Protein AF-A0A3B9N192-F1 (afdb_monomer_lite)

Secondary structure (DSSP, 8-state):
---------EEEEETTEEEEEEETTS-EEETTTTEEEPPEEETTEEEEEEETTEEEEHHHHGGGEEEPPS-------TTSTT-

pLDDT: mean 86.14, std 12.98, range [48.72, 95.88]

Sequence (83 aa):
MNSITITYRLIKQFKTHNHIQLSDCGKYFNIRSSKEIKLKVCGSSIGIWLGPKKFLIKSKIKDNLETIPKYKTYKNDFLTNFL

Structure (mmCIF, N/CA/C/O backbone):
data_AF-A0A3B9N192-F1
#
_entry.id   AF-A0A3B9N192-F1
#
loop_
_atom_site.group_PDB
_atom_site.id
_atom_site.type_symbol
_atom_site.label_atom_id
_atom_site.label_alt_id
_atom_site.label_comp_id
_atom_site.label_asym_id
_atom_site.label_entity_id
_atom_site.label_seq_id
_atom_site.pdbx_PDB_ins_code
_atom_site.Cartn_x
_atom_site.Cartn_y
_atom_site.Cartn_z
_atom_site.occupancy
_atom_site.B_iso_or_equiv
_atom_site.auth_seq_id
_atom_site.auth_comp_id
_atom_site.auth_asym_id
_atom_site.auth_atom_id
_atom_site.pdbx_PDB_model_num
ATOM 1 N N . MET A 1 1 ? -10.120 -4.237 -32.764 1.00 62.56 1 MET A N 1
ATOM 2 C CA . MET A 1 1 ? -9.186 -4.119 -31.624 1.00 62.56 1 MET A CA 1
ATOM 3 C C . MET A 1 1 ? -9.887 -4.722 -30.425 1.00 62.56 1 MET A C 1
ATOM 5 O O . MET A 1 1 ? -10.901 -4.179 -30.010 1.00 62.56 1 MET A O 1
ATOM 9 N N . ASN A 1 2 ? -9.430 -5.876 -29.946 1.00 80.88 2 ASN A N 1
ATOM 10 C CA . ASN A 1 2 ? -10.110 -6.573 -28.856 1.00 80.88 2 ASN A CA 1
ATOM 11 C C . ASN A 1 2 ? -9.586 -6.016 -27.534 1.00 80.88 2 ASN A C 1
ATOM 13 O O . ASN A 1 2 ? -8.386 -6.084 -27.273 1.00 80.88 2 ASN A O 1
ATOM 17 N N . SER A 1 3 ? -10.466 -5.431 -26.729 1.00 88.38 3 SER A N 1
ATOM 18 C CA . SER A 1 3 ? -10.142 -4.992 -25.376 1.00 88.38 3 SER A CA 1
ATOM 19 C C . SER A 1 3 ? -10.625 -6.029 -24.368 1.00 88.38 3 SER A C 1
ATOM 21 O O . SER A 1 3 ? -11.706 -6.598 -24.500 1.00 88.38 3 SER A O 1
ATOM 23 N N . ILE A 1 4 ? -9.803 -6.276 -23.351 1.00 89.31 4 ILE A N 1
ATOM 24 C CA . ILE A 1 4 ? -10.182 -7.065 -22.181 1.00 89.31 4 ILE A CA 1
ATOM 25 C C . ILE A 1 4 ? -10.305 -6.089 -21.019 1.00 89.31 4 ILE A C 1
ATOM 27 O O . ILE A 1 4 ? -9.363 -5.355 -20.715 1.00 89.31 4 ILE A O 1
ATOM 31 N N . THR A 1 5 ? -11.463 -6.092 -20.370 1.00 89.25 5 THR A N 1
ATOM 32 C CA . THR A 1 5 ? -11.721 -5.283 -19.179 1.00 89.25 5 THR A CA 1
ATOM 33 C C . THR A 1 5 ? -11.604 -6.167 -17.949 1.00 89.25 5 THR A C 1
ATOM 35 O O . THR A 1 5 ? -12.214 -7.231 -17.886 1.00 89.25 5 THR A O 1
ATOM 38 N N . ILE A 1 6 ? -10.826 -5.724 -16.962 1.00 88.50 6 ILE A N 1
ATOM 39 C CA . IL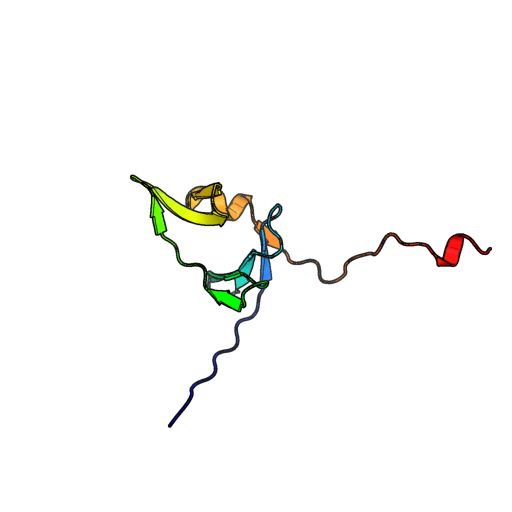E A 1 6 ? -10.660 -6.422 -15.685 1.00 88.50 6 ILE A CA 1
ATOM 40 C C . ILE A 1 6 ? -11.175 -5.509 -14.578 1.00 88.50 6 ILE A C 1
ATOM 42 O O . ILE A 1 6 ? -10.738 -4.364 -14.453 1.00 88.50 6 ILE A O 1
ATOM 46 N N . THR A 1 7 ? -12.088 -6.025 -13.761 1.00 90.94 7 THR A N 1
ATOM 47 C CA . THR A 1 7 ? -12.641 -5.312 -12.608 1.00 90.94 7 THR A CA 1
ATOM 48 C C . THR A 1 7 ? -11.996 -5.833 -11.329 1.00 90.94 7 THR A C 1
ATOM 50 O O . THR A 1 7 ? -11.967 -7.037 -11.091 1.00 90.94 7 THR A O 1
ATOM 53 N N . TYR A 1 8 ? -11.495 -4.923 -10.494 1.00 91.69 8 TYR A N 1
ATOM 54 C CA . TYR A 1 8 ? -10.885 -5.249 -9.204 1.00 91.69 8 TYR A CA 1
ATOM 55 C C . TYR A 1 8 ? -11.767 -4.767 -8.055 1.00 91.69 8 TYR A C 1
ATOM 57 O O . TYR A 1 8 ? -12.259 -3.637 -8.079 1.00 91.69 8 TYR A O 1
ATOM 65 N N . ARG A 1 9 ? -11.918 -5.588 -7.010 1.00 92.56 9 ARG A N 1
ATOM 66 C CA . ARG A 1 9 ? -12.635 -5.204 -5.791 1.00 92.56 9 ARG A CA 1
ATOM 67 C C . ARG A 1 9 ? -11.656 -4.682 -4.744 1.00 92.56 9 ARG A C 1
ATOM 69 O O . ARG A 1 9 ? -10.796 -5.418 -4.271 1.00 92.56 9 ARG A O 1
ATOM 76 N N . LEU A 1 10 ? -11.809 -3.420 -4.348 1.00 93.06 10 LEU A N 1
ATOM 77 C CA . LEU A 1 10 ? -10.993 -2.783 -3.308 1.00 93.06 10 LEU A CA 1
ATOM 78 C C . LEU A 1 10 ? -11.561 -3.111 -1.919 1.00 93.06 10 LEU A C 1
ATOM 80 O O . LEU A 1 10 ? -12.752 -2.930 -1.675 1.00 93.06 10 LEU A O 1
ATOM 84 N N . ILE A 1 11 ? -10.717 -3.624 -1.017 1.00 94.50 11 ILE A N 1
ATOM 85 C CA . ILE A 1 11 ? -11.134 -4.141 0.303 1.00 94.50 11 ILE A CA 1
ATOM 86 C C . ILE A 1 11 ? -10.493 -3.403 1.480 1.00 94.50 11 ILE A C 1
ATOM 88 O O . ILE A 1 11 ? -11.103 -3.264 2.543 1.00 94.50 11 ILE A O 1
ATOM 92 N N . LYS A 1 12 ? -9.253 -2.939 1.315 1.00 94.94 12 LYS A N 1
ATOM 93 C CA . LYS A 1 12 ? -8.469 -2.306 2.379 1.00 94.94 12 LYS A CA 1
ATOM 94 C C . LYS A 1 12 ? -7.895 -0.985 1.895 1.00 94.94 12 LYS A C 1
ATOM 96 O O . LYS A 1 12 ? -7.674 -0.805 0.704 1.00 94.94 12 LYS A O 1
ATOM 101 N N . GLN A 1 13 ? -7.624 -0.079 2.819 1.00 94.06 13 GLN A N 1
ATOM 102 C CA . GLN A 1 13 ? -6.982 1.205 2.564 1.00 94.06 13 GLN A CA 1
ATOM 103 C C . GLN A 1 13 ? -5.849 1.443 3.556 1.00 94.06 13 GLN A C 1
ATOM 105 O O . GLN A 1 13 ? -5.801 0.823 4.618 1.00 94.06 13 GLN A O 1
ATOM 110 N N . PHE A 1 14 ? -4.926 2.339 3.218 1.00 93.38 14 PHE A N 1
ATOM 111 C CA . PHE A 1 14 ? -3.915 2.781 4.174 1.00 93.38 14 PHE A CA 1
ATOM 112 C C . PHE A 1 14 ? -4.514 3.763 5.178 1.00 93.38 14 PHE A C 1
ATOM 114 O O . PHE A 1 14 ? -5.078 4.772 4.765 1.00 93.38 14 PHE A O 1
ATOM 121 N N . LYS A 1 15 ? -4.272 3.534 6.475 1.00 91.06 15 LYS A N 1
ATOM 122 C CA . LYS A 1 15 ? -4.774 4.357 7.599 1.00 91.06 15 LYS A CA 1
ATOM 123 C C . LYS A 1 15 ? -4.489 5.855 7.458 1.00 91.06 15 LYS A C 1
ATOM 125 O O . LYS A 1 15 ? -5.265 6.700 7.876 1.00 91.06 15 LYS A O 1
ATOM 130 N N . THR A 1 16 ? -3.322 6.187 6.906 1.00 89.50 16 THR A N 1
ATOM 131 C CA . THR A 1 16 ? -2.872 7.580 6.725 1.00 89.50 16 THR A CA 1
ATOM 132 C C . THR A 1 16 ? -3.097 8.101 5.307 1.00 89.50 16 THR A C 1
ATOM 134 O O . THR A 1 16 ? -3.025 9.302 5.075 1.00 89.50 16 THR A O 1
ATOM 137 N N . HIS A 1 17 ? -3.311 7.205 4.342 1.00 90.56 17 HIS A N 1
ATOM 138 C CA . HIS A 1 17 ? -3.378 7.518 2.916 1.00 90.56 17 HIS A CA 1
ATOM 139 C C . H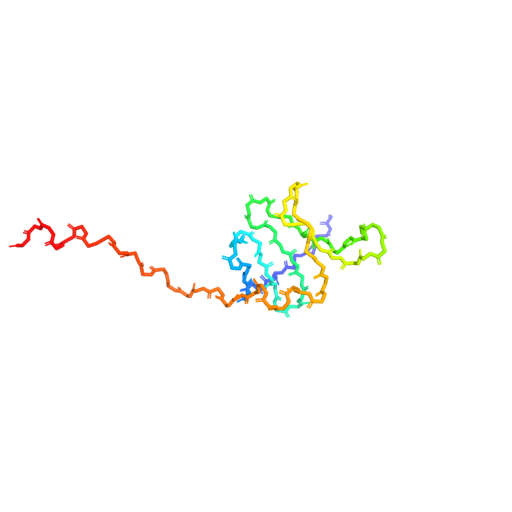IS A 1 17 ? -4.565 6.767 2.307 1.00 90.56 17 HIS A C 1
ATOM 141 O O . HIS A 1 17 ? -4.388 5.865 1.498 1.00 90.56 17 HIS A O 1
ATOM 147 N N . ASN A 1 18 ? -5.787 7.153 2.678 1.00 91.12 18 ASN A N 1
ATOM 148 C CA . ASN A 1 18 ? -7.021 6.425 2.332 1.00 91.12 18 ASN A CA 1
ATOM 149 C C . ASN A 1 18 ? -7.269 6.336 0.815 1.00 91.12 18 ASN A C 1
ATOM 151 O O . ASN A 1 18 ? -8.036 5.503 0.338 1.00 91.12 18 ASN A O 1
ATOM 155 N N . HIS A 1 19 ? -6.609 7.212 0.052 1.00 90.88 19 HIS A N 1
ATOM 156 C CA . HIS A 1 19 ? -6.610 7.199 -1.406 1.00 90.88 19 HIS A CA 1
ATOM 157 C C . HIS A 1 19 ? -5.754 6.081 -2.017 1.00 90.88 19 HIS A C 1
ATOM 159 O O . HIS A 1 19 ? -5.772 5.892 -3.230 1.00 90.88 19 HIS A O 1
ATOM 165 N N . ILE A 1 20 ? -4.982 5.367 -1.205 1.00 93.94 20 ILE A N 1
ATOM 166 C CA . ILE A 1 20 ? -4.247 4.183 -1.615 1.00 93.94 20 ILE A CA 1
ATOM 167 C C . ILE A 1 20 ? -4.982 2.984 -1.042 1.00 93.94 20 ILE A C 1
ATOM 16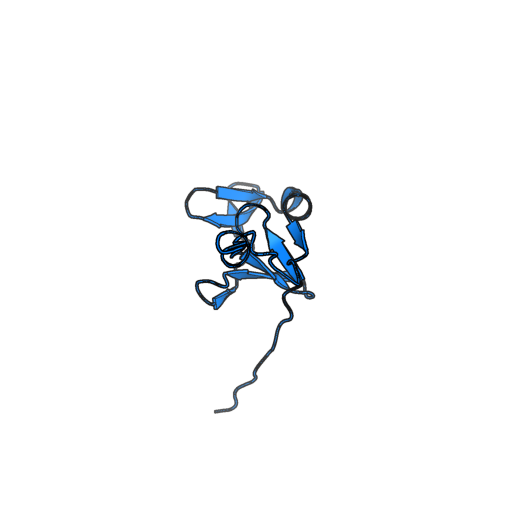9 O O . ILE A 1 20 ? -5.132 2.845 0.175 1.00 93.94 20 ILE A O 1
ATOM 173 N N . GLN A 1 21 ? -5.451 2.131 -1.940 1.00 94.50 21 GLN A N 1
ATOM 174 C CA . GLN A 1 21 ? -6.313 1.009 -1.614 1.00 94.50 21 GLN A CA 1
ATOM 175 C C . GLN A 1 21 ? -5.725 -0.291 -2.144 1.00 94.50 21 GLN A C 1
ATOM 177 O O . GLN A 1 21 ? -4.983 -0.313 -3.125 1.00 94.50 21 GLN A O 1
ATOM 182 N N . LEU A 1 22 ? -6.041 -1.375 -1.453 1.00 94.94 22 LEU A N 1
ATOM 183 C CA . LEU A 1 22 ? -5.626 -2.729 -1.761 1.00 94.94 22 LEU A CA 1
ATOM 184 C C . LEU A 1 22 ? -6.847 -3.518 -2.229 1.00 94.94 22 LEU A C 1
ATOM 186 O O . LEU A 1 22 ? -7.880 -3.553 -1.553 1.00 94.94 22 LEU A O 1
ATOM 190 N N . SER A 1 23 ? -6.693 -4.150 -3.385 1.00 94.38 23 SER A N 1
ATOM 191 C CA . SER A 1 23 ? -7.647 -5.114 -3.924 1.00 94.38 23 SER A CA 1
ATOM 192 C C . SER A 1 23 ? -7.575 -6.461 -3.209 1.00 94.38 23 SER A C 1
ATOM 194 O O . SER A 1 23 ? -6.574 -6.797 -2.573 1.00 94.38 23 SER A O 1
ATOM 196 N N . ASP A 1 24 ? -8.638 -7.243 -3.335 1.00 93.31 24 ASP A N 1
ATOM 197 C CA . ASP A 1 24 ? -8.703 -8.634 -2.881 1.00 93.31 24 ASP A CA 1
ATOM 198 C C . ASP A 1 24 ? -7.581 -9.514 -3.451 1.00 93.31 24 ASP A C 1
ATOM 200 O O . ASP A 1 24 ? -7.021 -10.338 -2.730 1.00 93.31 24 ASP A O 1
ATOM 204 N N . CYS A 1 25 ? -7.174 -9.273 -4.697 1.00 91.19 25 CYS A N 1
ATOM 205 C CA . CYS A 1 25 ? -6.089 -9.987 -5.364 1.00 91.19 25 CYS A CA 1
ATOM 206 C C . CYS A 1 25 ? -4.679 -9.472 -5.011 1.00 91.19 25 CYS A C 1
ATOM 208 O O . CYS A 1 25 ? -3.695 -9.901 -5.612 1.00 91.19 25 CYS A O 1
ATOM 210 N N . GLY A 1 26 ? -4.548 -8.526 -4.077 1.00 90.25 26 GLY A N 1
ATOM 211 C CA . GLY A 1 26 ? -3.247 -8.058 -3.591 1.00 90.25 26 GLY A CA 1
ATOM 212 C C . GLY A 1 26 ? -2.597 -6.934 -4.407 1.00 90.25 26 GLY A C 1
ATOM 213 O O . GLY A 1 26 ? -1.449 -6.577 -4.141 1.00 90.25 26 GLY A O 1
ATOM 214 N N . LYS A 1 27 ? -3.309 -6.341 -5.374 1.00 93.38 27 LYS A N 1
ATOM 215 C CA . LYS A 1 27 ? -2.838 -5.160 -6.118 1.00 93.38 27 LYS A CA 1
ATOM 216 C C . LYS A 1 27 ? -3.169 -3.860 -5.396 1.00 93.38 27 LYS A C 1
ATOM 218 O O . LYS A 1 27 ? -4.267 -3.718 -4.850 1.00 93.38 27 LYS A O 1
ATOM 223 N N . TYR A 1 28 ? -2.251 -2.900 -5.458 1.00 94.50 28 TYR A N 1
ATOM 224 C CA . TYR A 1 28 ? -2.414 -1.574 -4.868 1.00 94.50 28 TYR A CA 1
ATOM 225 C C . TYR A 1 28 ? -2.829 -0.561 -5.928 1.00 94.50 28 TYR A C 1
ATOM 227 O O . TYR A 1 28 ? -2.257 -0.527 -7.014 1.00 94.50 28 TYR A O 1
ATOM 235 N N . PHE A 1 29 ? -3.766 0.315 -5.595 1.00 94.94 29 PHE A N 1
ATOM 236 C CA . PHE A 1 29 ? -4.264 1.342 -6.499 1.00 94.94 29 PHE A CA 1
ATOM 237 C C . PHE A 1 29 ? -4.315 2.694 -5.809 1.00 94.94 29 PHE A C 1
ATOM 239 O O . PHE A 1 29 ? -4.696 2.802 -4.644 1.00 94.94 29 PHE A O 1
ATOM 246 N N . ASN A 1 30 ? -3.955 3.733 -6.553 1.00 94.12 30 ASN A N 1
ATOM 247 C CA . ASN A 1 30 ? -4.230 5.105 -6.174 1.00 94.12 30 ASN A CA 1
ATOM 248 C C . ASN A 1 30 ? -5.571 5.515 -6.785 1.00 94.12 30 ASN A C 1
ATOM 250 O O . ASN A 1 30 ? -5.645 5.764 -7.986 1.00 94.12 30 ASN A O 1
ATOM 254 N N . ILE A 1 31 ? -6.617 5.621 -5.967 1.00 92.12 31 ILE A N 1
ATOM 255 C CA . ILE A 1 31 ? -7.959 5.991 -6.441 1.00 92.12 31 ILE A CA 1
ATOM 256 C C . ILE A 1 31 ? -8.065 7.454 -6.897 1.00 92.12 31 ILE A C 1
ATOM 258 O O . ILE A 1 31 ? -9.004 7.787 -7.606 1.00 92.12 31 ILE A O 1
ATOM 262 N N . ARG A 1 32 ? -7.112 8.335 -6.551 1.00 91.12 32 ARG A N 1
ATOM 263 C CA . ARG A 1 32 ? -7.098 9.721 -7.068 1.00 91.12 32 ARG A CA 1
ATOM 264 C C . ARG A 1 32 ? -6.629 9.800 -8.515 1.00 91.12 32 ARG A C 1
ATOM 266 O O . ARG A 1 32 ? -7.071 10.673 -9.245 1.00 91.12 32 ARG A O 1
ATOM 273 N N . SER A 1 33 ? -5.692 8.938 -8.902 1.00 91.12 33 SER A N 1
ATOM 274 C CA . SER A 1 33 ? -5.114 8.931 -10.252 1.00 91.12 33 SER A CA 1
ATOM 275 C C . SER A 1 33 ? -5.537 7.727 -11.087 1.00 91.12 33 SER A C 1
ATOM 277 O O . SER A 1 33 ? -5.135 7.633 -12.243 1.00 91.12 33 SER A O 1
ATOM 279 N N . SER A 1 34 ? -6.311 6.806 -10.509 1.00 88.31 34 SER A N 1
ATOM 280 C CA . SER A 1 34 ? -6.742 5.541 -11.115 1.00 88.31 34 SER A CA 1
ATOM 281 C C . SER A 1 34 ? -5.578 4.672 -11.614 1.00 88.31 34 SER A C 1
ATOM 283 O O . SER A 1 34 ? -5.731 3.874 -12.535 1.00 88.31 34 SER A O 1
ATOM 285 N N . LYS A 1 35 ? -4.391 4.826 -11.010 1.00 91.56 35 LYS A N 1
ATOM 286 C CA . LYS A 1 35 ? -3.166 4.105 -11.388 1.00 91.56 35 LYS A CA 1
ATOM 287 C C . LYS A 1 35 ? -2.850 2.987 -10.401 1.00 91.56 35 LYS A C 1
ATOM 289 O O . LYS A 1 35 ? -2.969 3.162 -9.187 1.00 91.56 35 LYS A O 1
ATOM 294 N N . GLU A 1 36 ? -2.375 1.863 -10.929 1.00 94.38 36 GLU A N 1
ATOM 295 C CA . GLU A 1 36 ? -1.803 0.776 -10.130 1.00 94.38 36 GLU A CA 1
ATOM 296 C C . GLU A 1 36 ? -0.453 1.213 -9.531 1.00 94.38 36 GLU A C 1
ATOM 298 O O . GLU A 1 36 ? 0.419 1.739 -10.230 1.00 94.38 36 GLU A O 1
ATOM 303 N N . ILE A 1 37 ? -0.268 0.992 -8.229 1.00 93.88 37 ILE A N 1
ATOM 304 C CA . ILE A 1 37 ? 0.993 1.221 -7.523 1.00 93.88 37 ILE A CA 1
ATOM 305 C C . ILE A 1 37 ? 1.753 -0.099 -7.463 1.00 93.88 37 ILE A C 1
ATOM 307 O O . ILE A 1 37 ? 1.325 -1.065 -6.834 1.00 93.88 37 ILE A O 1
ATOM 311 N N . LYS A 1 38 ? 2.924 -0.122 -8.095 1.00 92.62 38 LYS A N 1
ATOM 312 C CA . LYS A 1 38 ? 3.809 -1.287 -8.095 1.00 92.62 38 LYS A CA 1
ATOM 313 C C . LY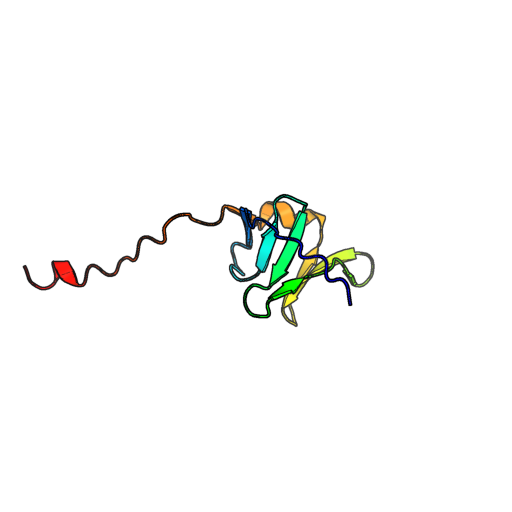S A 1 38 ? 4.751 -1.263 -6.895 1.00 92.62 38 LYS A C 1
ATOM 315 O O . LYS A 1 38 ? 5.177 -0.195 -6.449 1.00 92.62 38 LYS A O 1
ATOM 320 N N . LEU A 1 39 ? 5.122 -2.453 -6.431 1.00 93.75 39 LEU A N 1
ATOM 321 C CA . LEU A 1 39 ? 6.256 -2.617 -5.528 1.00 93.75 39 LEU A CA 1
ATOM 322 C C . LEU A 1 39 ? 7.535 -2.173 -6.244 1.00 93.75 39 LEU A C 1
ATOM 324 O O . LEU A 1 39 ? 7.750 -2.496 -7.412 1.00 93.75 39 LEU A O 1
ATOM 328 N N . LYS A 1 40 ? 8.372 -1.420 -5.538 1.00 94.06 40 LYS A N 1
ATOM 329 C CA . LYS A 1 40 ? 9.663 -0.935 -6.019 1.00 94.06 40 LYS A CA 1
ATOM 330 C C . LYS A 1 40 ? 10.746 -1.249 -4.997 1.00 94.06 40 LYS A C 1
ATOM 332 O O . LYS A 1 40 ? 10.476 -1.343 -3.799 1.00 94.06 40 LYS A O 1
ATOM 337 N N . VAL A 1 41 ? 11.969 -1.389 -5.490 1.00 94.50 41 VAL A N 1
ATOM 338 C CA . VAL A 1 41 ? 13.174 -1.461 -4.663 1.00 94.50 41 VAL A CA 1
ATOM 339 C C . VAL A 1 41 ? 13.642 -0.034 -4.375 1.00 94.50 41 VAL A C 1
ATOM 341 O O . VAL A 1 41 ? 13.677 0.800 -5.278 1.00 94.50 41 VAL A O 1
ATOM 344 N N . CYS A 1 42 ? 13.970 0.254 -3.119 1.00 93.81 42 CYS A N 1
ATOM 345 C CA . CYS A 1 42 ? 14.608 1.492 -2.684 1.00 93.81 42 CYS A CA 1
ATOM 346 C C . CYS A 1 42 ? 15.795 1.119 -1.788 1.00 93.81 42 CYS A C 1
ATOM 348 O O . CYS A 1 42 ? 15.602 0.600 -0.686 1.00 93.81 42 CYS A O 1
ATOM 350 N N . GLY A 1 43 ? 17.020 1.332 -2.278 1.00 90.81 43 GLY A N 1
ATOM 351 C CA . GLY A 1 43 ? 18.223 0.782 -1.647 1.00 90.81 43 GLY A CA 1
ATOM 352 C C . GLY A 1 43 ? 18.177 -0.749 -1.627 1.00 90.81 43 GLY A C 1
ATOM 353 O O . GLY A 1 43 ? 17.992 -1.373 -2.666 1.00 90.81 43 GLY A O 1
ATOM 354 N N . SER A 1 44 ? 18.284 -1.352 -0.442 1.00 93.12 44 SER A N 1
ATOM 355 C CA . SER A 1 44 ? 18.198 -2.807 -0.228 1.00 93.12 44 SER A CA 1
ATOM 356 C C . SER A 1 44 ? 16.793 -3.312 0.137 1.00 93.12 44 SER A C 1
ATOM 358 O O . SER A 1 44 ? 16.610 -4.496 0.410 1.00 93.12 44 SER A O 1
ATOM 360 N N . SER A 1 45 ? 15.783 -2.433 0.176 1.00 94.19 45 SER A N 1
ATOM 361 C CA . SER A 1 45 ? 14.439 -2.761 0.672 1.00 94.19 45 SER A CA 1
ATOM 362 C C . SER A 1 45 ? 13.373 -2.722 -0.424 1.00 94.19 45 SER A C 1
ATOM 364 O O . SER A 1 45 ? 13.343 -1.814 -1.252 1.00 94.19 45 SER A O 1
ATOM 366 N N . ILE A 1 46 ? 12.438 -3.677 -0.388 1.00 95.88 46 ILE A N 1
ATOM 367 C CA . ILE A 1 46 ? 11.265 -3.727 -1.277 1.00 95.88 46 ILE A CA 1
ATOM 368 C C . ILE A 1 46 ? 10.062 -3.111 -0.564 1.00 95.88 46 ILE A C 1
ATOM 370 O O . ILE A 1 46 ? 9.786 -3.424 0.596 1.00 95.88 46 ILE A O 1
ATOM 374 N N . GLY A 1 47 ? 9.306 -2.270 -1.263 1.00 95.19 47 GLY A N 1
ATOM 375 C CA . GLY A 1 47 ? 8.173 -1.563 -0.680 1.00 95.19 47 GLY A CA 1
ATOM 376 C C . GLY A 1 47 ? 7.363 -0.776 -1.698 1.00 95.19 47 GLY A C 1
ATOM 377 O O . GLY A 1 47 ? 7.493 -0.968 -2.905 1.00 95.19 47 GLY A O 1
ATOM 378 N N . ILE A 1 48 ? 6.508 0.109 -1.202 1.00 94.00 48 ILE A N 1
ATOM 379 C CA . ILE A 1 48 ? 5.679 1.000 -2.014 1.00 94.00 48 ILE A CA 1
ATOM 380 C C . ILE A 1 48 ? 5.941 2.454 -1.643 1.00 94.00 48 ILE A C 1
ATOM 382 O O . ILE A 1 48 ? 6.183 2.793 -0.485 1.00 94.00 48 ILE A O 1
ATOM 386 N N . TRP A 1 49 ? 5.832 3.332 -2.632 1.00 92.12 49 TRP A N 1
ATOM 387 C CA . TRP A 1 49 ? 5.801 4.768 -2.395 1.00 92.12 49 TRP A CA 1
ATOM 388 C C . TRP A 1 49 ? 4.359 5.199 -2.138 1.00 92.12 49 TRP A C 1
ATOM 390 O O . TRP A 1 49 ? 3.505 5.059 -3.011 1.00 92.12 49 TRP A O 1
ATOM 400 N N . LEU A 1 50 ? 4.095 5.716 -0.937 1.00 89.12 50 LEU A N 1
ATOM 401 C CA . LEU A 1 50 ? 2.793 6.294 -0.577 1.00 89.12 50 LEU A CA 1
ATOM 402 C C . LEU A 1 50 ? 2.675 7.764 -1.011 1.00 89.12 50 LEU A C 1
ATOM 404 O O . LEU A 1 50 ? 1.586 8.323 -1.077 1.00 89.12 50 LEU A O 1
ATOM 408 N N . GLY A 1 51 ? 3.811 8.390 -1.304 1.00 86.56 51 GLY A N 1
ATOM 409 C CA . GLY A 1 51 ? 3.945 9.769 -1.751 1.00 86.56 51 GLY A CA 1
ATOM 410 C C . GLY A 1 51 ? 5.413 10.074 -2.058 1.00 86.56 51 GLY A C 1
ATOM 411 O O . GLY A 1 51 ? 6.249 9.180 -1.933 1.00 86.56 51 GLY A O 1
ATOM 412 N N . PRO A 1 52 ? 5.768 11.318 -2.410 1.00 85.75 52 PRO A N 1
ATOM 413 C CA . PRO A 1 52 ? 7.122 11.664 -2.857 1.00 85.75 52 PRO A CA 1
ATOM 414 C C . PRO A 1 52 ? 8.206 11.476 -1.784 1.00 85.75 52 PRO A C 1
ATOM 416 O O . PRO A 1 52 ? 9.362 11.261 -2.119 1.00 85.75 52 PRO A O 1
ATOM 419 N N . LYS A 1 53 ? 7.846 11.545 -0.495 1.00 87.81 53 LYS A N 1
ATOM 420 C CA . LYS A 1 53 ? 8.796 11.471 0.632 1.00 87.81 53 LYS A CA 1
ATOM 421 C C . LYS A 1 53 ? 8.601 10.254 1.538 1.00 87.81 53 LYS A C 1
ATOM 423 O O . LYS A 1 53 ? 9.307 10.117 2.530 1.00 87.81 53 LYS A O 1
ATOM 428 N N . LYS A 1 54 ? 7.625 9.387 1.248 1.00 91.25 54 LYS A N 1
ATOM 429 C CA . LYS A 1 54 ? 7.253 8.285 2.146 1.00 91.25 54 LYS A CA 1
ATOM 430 C C . LYS A 1 54 ? 7.301 6.947 1.424 1.00 91.25 54 LYS A C 1
ATOM 432 O O . LYS A 1 54 ? 6.393 6.609 0.661 1.00 91.25 54 LYS A O 1
ATOM 437 N N . PHE A 1 55 ? 8.348 6.187 1.723 1.00 94.12 55 PHE A N 1
ATOM 438 C CA . PHE A 1 55 ? 8.503 4.801 1.308 1.00 94.12 55 PHE A CA 1
ATOM 439 C C . PHE A 1 55 ? 8.094 3.868 2.448 1.00 94.12 55 PHE A C 1
ATOM 441 O O . PHE A 1 55 ? 8.577 3.998 3.573 1.00 94.12 55 PHE A O 1
ATOM 448 N N . LEU A 1 56 ? 7.189 2.933 2.165 1.00 94.19 56 LEU A N 1
ATOM 449 C CA . LEU A 1 56 ? 6.739 1.929 3.118 1.00 94.19 56 LEU A CA 1
ATOM 450 C C . LEU A 1 56 ? 7.260 0.555 2.705 1.00 94.19 56 LEU A C 1
ATOM 452 O O . LEU A 1 56 ? 6.913 0.040 1.643 1.00 94.19 56 LEU A O 1
ATOM 456 N N . ILE A 1 57 ? 8.071 -0.042 3.573 1.00 95.69 57 ILE A N 1
ATOM 457 C CA . ILE A 1 57 ? 8.658 -1.369 3.368 1.00 95.69 57 ILE A CA 1
ATOM 458 C C . ILE A 1 57 ? 7.554 -2.429 3.378 1.00 95.69 57 ILE A C 1
ATOM 460 O O . ILE A 1 57 ? 6.636 -2.364 4.198 1.00 95.69 57 ILE A O 1
ATOM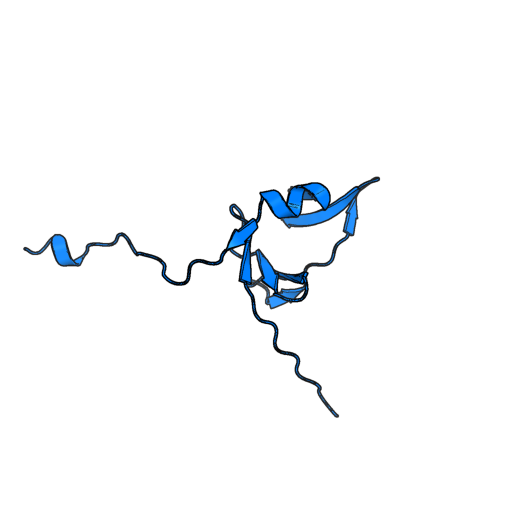 464 N N . LYS A 1 58 ? 7.679 -3.437 2.507 1.00 93.19 58 LYS A N 1
ATOM 465 C CA . LYS A 1 58 ? 6.714 -4.531 2.329 1.00 93.19 58 LYS A CA 1
ATOM 466 C C . LYS A 1 58 ? 6.310 -5.203 3.644 1.00 93.19 58 LYS A C 1
ATOM 468 O O . LYS A 1 58 ? 5.126 -5.454 3.846 1.00 93.19 58 LYS A O 1
ATOM 473 N N . SER A 1 59 ? 7.264 -5.438 4.546 1.00 92.75 59 SER A N 1
ATOM 474 C CA . SER A 1 59 ? 7.014 -6.047 5.861 1.00 92.75 59 SER A CA 1
ATOM 475 C C . SER A 1 59 ? 6.042 -5.239 6.725 1.00 92.75 59 SER A C 1
ATOM 477 O O . SER A 1 59 ? 5.212 -5.826 7.406 1.00 92.75 59 SER A O 1
ATOM 479 N N . LYS A 1 60 ? 6.078 -3.904 6.635 1.00 92.62 60 LYS A N 1
ATOM 480 C CA . LYS A 1 60 ? 5.239 -2.986 7.426 1.00 92.62 60 LYS A CA 1
ATOM 481 C C . LYS A 1 60 ? 3.912 -2.632 6.750 1.00 92.62 60 LYS A C 1
ATOM 483 O O . LYS A 1 60 ? 3.114 -1.884 7.316 1.00 92.62 60 LYS A O 1
ATOM 488 N N . ILE A 1 61 ? 3.657 -3.121 5.531 1.00 92.25 61 ILE A N 1
ATOM 489 C CA . ILE A 1 61 ? 2.431 -2.783 4.793 1.00 92.25 61 ILE A CA 1
ATOM 490 C C . ILE A 1 61 ? 1.191 -3.271 5.543 1.00 92.25 61 ILE A C 1
ATOM 492 O O . ILE A 1 61 ? 0.240 -2.508 5.695 1.00 92.25 61 ILE A O 1
ATOM 496 N N . LYS A 1 62 ? 1.207 -4.515 6.035 1.00 89.88 62 LYS A N 1
ATOM 497 C CA . LYS A 1 62 ? 0.039 -5.144 6.667 1.00 89.88 62 LYS A CA 1
ATOM 498 C C . LYS A 1 62 ? -0.448 -4.364 7.894 1.00 89.88 62 LYS A C 1
ATOM 500 O O . LYS A 1 62 ? -1.652 -4.181 8.042 1.00 89.88 62 LYS A O 1
ATOM 505 N N . ASP A 1 63 ? 0.473 -3.829 8.690 1.00 92.62 63 ASP A N 1
ATOM 506 C CA . ASP A 1 63 ? 0.172 -3.097 9.931 1.00 92.62 63 ASP A CA 1
ATOM 507 C C . ASP A 1 63 ? -0.454 -1.716 9.674 1.00 92.62 63 ASP A C 1
ATOM 509 O O . ASP A 1 63 ? -1.177 -1.157 10.508 1.00 92.62 63 ASP A O 1
ATOM 513 N N . ASN A 1 64 ? -0.190 -1.158 8.490 1.00 92.06 64 ASN A N 1
ATOM 514 C CA . ASN A 1 64 ? -0.660 0.158 8.062 1.00 92.06 64 ASN A CA 1
ATOM 515 C C . ASN A 1 64 ? -1.969 0.107 7.260 1.00 92.06 64 ASN A C 1
ATOM 517 O O . ASN A 1 64 ? -2.456 1.156 6.828 1.00 92.06 64 ASN A O 1
ATOM 521 N N . LEU A 1 65 ? -2.536 -1.085 7.061 1.00 93.44 65 LEU A N 1
ATOM 522 C CA . LEU A 1 65 ? -3.804 -1.279 6.371 1.00 93.44 65 LEU A CA 1
ATOM 523 C C . LEU A 1 65 ? -4.971 -1.361 7.356 1.00 93.44 65 LEU A C 1
ATOM 525 O O . LEU A 1 65 ? -4.858 -1.891 8.458 1.00 93.44 65 LEU A O 1
ATOM 529 N N . GLU A 1 66 ? -6.114 -0.874 6.906 1.00 93.56 66 GLU A N 1
ATOM 530 C CA . GLU A 1 66 ? -7.412 -1.000 7.558 1.00 93.56 66 GLU A CA 1
ATOM 531 C C . GLU A 1 66 ? -8.469 -1.374 6.516 1.00 93.56 66 GLU A C 1
ATOM 533 O O . GLU A 1 66 ? -8.280 -1.175 5.315 1.00 93.56 66 GLU A O 1
ATOM 538 N N . THR A 1 67 ? -9.580 -1.956 6.950 1.00 93.06 67 THR A N 1
ATOM 539 C CA . THR A 1 67 ? -10.728 -2.208 6.072 1.00 93.06 67 THR A CA 1
ATOM 540 C C . THR A 1 67 ? -11.380 -0.899 5.657 1.00 93.06 67 THR A C 1
ATOM 542 O O . THR A 1 67 ? -11.566 -0.012 6.488 1.00 93.06 67 THR A O 1
ATOM 545 N N . ILE A 1 68 ? -11.756 -0.794 4.381 1.00 89.06 68 ILE A N 1
ATOM 546 C CA . ILE A 1 68 ? -12.474 0.381 3.878 1.00 89.06 68 ILE A CA 1
ATOM 547 C C . ILE A 1 68 ? -13.827 0.469 4.608 1.00 89.06 68 ILE A C 1
ATOM 549 O O . ILE A 1 68 ? -14.579 -0.512 4.599 1.00 89.06 68 ILE A O 1
ATOM 553 N N . PRO A 1 69 ? -14.155 1.604 5.249 1.00 85.19 69 PRO A N 1
ATOM 554 C CA . PRO A 1 69 ? -15.427 1.761 5.940 1.00 85.19 69 PRO A CA 1
ATOM 555 C C . PRO A 1 69 ? -16.580 1.733 4.929 1.00 85.19 69 PRO A C 1
ATOM 557 O O . PRO A 1 69 ? -16.552 2.449 3.930 1.00 85.19 69 PRO A O 1
ATOM 560 N N . LYS A 1 70 ? -17.608 0.914 5.191 1.00 75.00 70 LYS A N 1
ATOM 561 C CA . LYS A 1 70 ? -18.809 0.828 4.336 1.00 75.00 70 LYS A CA 1
ATOM 562 C C . LYS A 1 70 ? -19.673 2.089 4.409 1.00 75.00 70 LYS A C 1
ATOM 564 O O . LYS A 1 70 ? -20.363 2.415 3.453 1.00 75.00 70 LYS A O 1
ATOM 569 N N . TYR A 1 71 ? -19.619 2.788 5.536 1.00 73.19 71 TYR A N 1
ATOM 570 C CA . TYR A 1 71 ? -20.326 4.032 5.793 1.00 73.19 71 TYR A CA 1
ATOM 571 C C . TYR A 1 71 ? -19.340 5.018 6.416 1.00 73.19 71 TYR A C 1
ATOM 573 O O . TYR A 1 71 ? -18.617 4.686 7.354 1.00 73.19 71 TYR A O 1
ATOM 581 N N . LYS A 1 72 ? -19.296 6.243 5.892 1.00 62.19 72 LYS A N 1
ATOM 582 C CA . LYS A 1 72 ? -18.753 7.369 6.650 1.00 62.19 72 LYS A CA 1
ATOM 583 C C . LYS A 1 72 ? -19.912 7.922 7.457 1.00 62.19 72 LYS A C 1
ATOM 585 O O . LYS A 1 72 ? -20.829 8.497 6.883 1.00 62.19 72 LYS A O 1
ATOM 590 N N . THR A 1 73 ? -19.896 7.731 8.769 1.00 56.16 73 THR A N 1
ATOM 591 C CA . THR A 1 73 ? -20.746 8.522 9.657 1.00 56.16 73 THR A CA 1
ATOM 592 C C . THR A 1 73 ? -20.265 9.965 9.558 1.00 56.16 73 THR A C 1
ATOM 594 O O . THR A 1 73 ? -19.218 10.331 10.090 1.00 56.16 73 THR A O 1
ATOM 597 N N . TYR A 1 74 ? -20.985 10.781 8.793 1.00 58.59 74 TYR A N 1
ATOM 598 C CA . TYR A 1 74 ? -20.766 12.217 8.779 1.00 58.59 74 TYR A CA 1
ATOM 599 C C . TYR A 1 74 ? -21.293 12.760 10.107 1.00 58.59 74 TYR A C 1
ATOM 601 O O . TYR A 1 74 ? -22.493 12.746 10.342 1.00 58.59 74 TYR A O 1
ATOM 609 N N . LYS A 1 75 ? -20.398 13.239 10.977 1.00 55.94 75 LYS A N 1
ATOM 610 C CA . LYS A 1 75 ? -20.735 13.952 12.225 1.00 55.94 75 LYS A CA 1
ATOM 611 C C . LYS A 1 75 ? -21.319 15.356 11.976 1.00 55.94 75 LYS A C 1
ATOM 613 O O . LYS A 1 75 ? -21.180 16.239 12.812 1.00 55.94 75 LYS A O 1
ATOM 618 N N . ASN A 1 76 ? -21.931 15.589 10.820 1.00 54.34 76 ASN A N 1
ATOM 619 C CA . ASN A 1 76 ? -22.589 16.856 10.549 1.00 54.34 76 ASN A CA 1
ATOM 620 C C . ASN A 1 76 ? -24.059 16.685 10.872 1.00 54.34 76 ASN A C 1
ATOM 622 O O . ASN A 1 76 ? -24.893 16.463 9.998 1.00 54.34 76 ASN A O 1
ATOM 626 N N . ASP A 1 77 ? -24.325 16.808 12.160 1.00 57.31 77 ASP A N 1
ATOM 627 C CA . ASP A 1 77 ? -25.642 16.965 12.751 1.00 57.31 77 ASP A CA 1
ATOM 628 C C . ASP A 1 77 ? -26.160 18.385 12.428 1.00 57.31 77 ASP 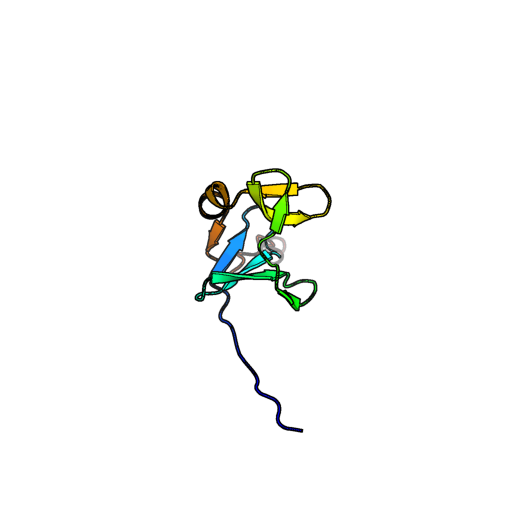A C 1
ATOM 630 O O . ASP A 1 77 ? -26.461 19.209 13.281 1.00 57.31 77 ASP A O 1
ATOM 634 N N . PHE A 1 78 ? -26.202 18.728 11.135 1.00 59.78 78 PHE A N 1
ATOM 635 C CA . PHE A 1 78 ? -26.748 20.009 10.674 1.00 59.78 78 PHE A CA 1
ATOM 636 C C . PHE A 1 78 ? -28.246 20.106 11.010 1.00 59.78 78 PHE A C 1
ATOM 638 O O . PHE A 1 78 ? -28.778 21.196 11.182 1.00 59.78 78 PHE A O 1
ATOM 645 N N . LEU A 1 79 ? -28.910 18.953 11.146 1.00 60.38 79 LEU A N 1
ATOM 646 C CA . LEU A 1 79 ? -30.322 18.830 11.495 1.00 60.38 79 LEU A CA 1
ATOM 647 C C . LEU A 1 79 ? -30.608 18.935 13.004 1.00 60.38 79 LEU A C 1
ATOM 649 O O . LEU A 1 79 ? -31.763 19.137 13.357 1.00 60.38 79 LEU A O 1
ATOM 653 N N . THR A 1 80 ? -29.613 18.841 13.895 1.00 57.44 80 THR A N 1
ATOM 654 C CA . THR A 1 80 ? -29.842 18.997 15.350 1.00 57.44 80 THR A CA 1
ATOM 655 C C . THR A 1 80 ? -29.686 20.432 15.840 1.00 57.44 80 THR A C 1
ATOM 657 O O . THR A 1 80 ? -29.997 20.707 16.988 1.00 57.44 80 THR A O 1
ATOM 660 N N . ASN A 1 81 ? -29.218 21.356 14.996 1.00 56.53 81 ASN A N 1
ATOM 661 C CA . ASN A 1 81 ? -29.072 22.774 15.353 1.00 56.53 81 ASN A CA 1
ATOM 662 C C . ASN A 1 81 ? -30.346 23.607 15.104 1.00 56.53 81 ASN A C 1
ATOM 664 O O . ASN A 1 81 ? -30.312 24.824 15.270 1.00 56.53 81 ASN A O 1
ATOM 668 N N . PHE A 1 82 ? -31.443 22.976 14.671 1.00 56.94 82 PHE A N 1
ATOM 669 C CA . PHE A 1 82 ? -32.717 23.638 14.351 1.00 56.94 82 PHE A CA 1
ATOM 670 C C . PHE A 1 82 ? -33.913 23.119 15.174 1.00 56.94 82 PHE A C 1
ATOM 672 O O . PHE A 1 82 ? -35.049 23.476 14.866 1.00 56.94 82 PHE A O 1
ATOM 679 N N . LEU A 1 83 ? -33.671 22.291 16.195 1.00 48.72 83 LEU A N 1
ATOM 680 C CA . LEU A 1 83 ? -34.664 21.870 17.192 1.00 48.72 83 LEU A CA 1
ATOM 681 C C . LEU A 1 83 ? -34.305 22.480 18.546 1.00 48.72 83 LEU A C 1
ATOM 683 O O . LEU A 1 83 ? -35.245 22.915 19.243 1.00 48.72 83 LEU A O 1
#

Radius of gyration: 17.07 Å; chains: 1; bounding box: 53×34×49 Å

Foldseek 3Di:
DDDDDDDFAWWKAFPVQRQWTATPVGWIARVVVRDTWDWDDDPNFIFTDSDPPDTDGPVCPVVRMDTDDPDDPDPPCVVVVPD